Protein AF-A0AAD7HHI3-F1 (afdb_monomer_lite)

Foldseek 3Di:
DVVVQQVLCVQLVHDSPDPDGCPDQLVSQQSNPEEEDEDEPPDDPVVLVVSVVVCVVRNHHYHYHYCHVVLVVVQVVCCVVPVDRQDAVVVVGDPVSNVVSVVSSD

InterPro domains:
  IPR003694 NAD(+) synthetase [PTHR23090] (1-105)
  IPR014729 Rossmann-like alpha/beta/alpha sandwich fold [G3DSA:3.40.50.620] (1-106)

Secondary structure (DSSP, 8-state):
-HHHHHHHHHHTT--TT-------HHHHHHHH-EEEEEE-TTS-HHHHHHHHHHHHHHT-EEEEEE-HHHHHHHHHHHHHHHS-----GGGT--HHHHHHHHHTT-

Organism: NCBI:txid230809

Structure (mmCIF, N/CA/C/O backbone):
data_AF-A0AAD7HHI3-F1
#
_entry.id   AF-A0AAD7HHI3-F1
#
loop_
_atom_site.group_PDB
_atom_site.id
_atom_site.type_symbol
_atom_site.label_atom_id
_atom_site.label_alt_id
_atom_site.label_comp_id
_atom_site.label_asym_id
_atom_site.label_entity_id
_atom_site.label_seq_id
_atom_site.pdbx_PDB_ins_code
_atom_site.Cartn_x
_atom_site.Cartn_y
_atom_site.Cartn_z
_atom_site.occupancy
_atom_site.B_iso_or_equiv
_atom_site.auth_seq_id
_atom_site.auth_comp_id
_atom_site.auth_asym_id
_atom_site.auth_atom_id
_atom_site.pdbx_PDB_model_num
ATOM 1 N N . ASP A 1 1 ? 27.176 -3.202 -17.932 1.00 80.56 1 ASP A N 1
ATOM 2 C CA . ASP A 1 1 ? 27.347 -4.664 -17.857 1.00 80.56 1 ASP A CA 1
ATOM 3 C C . ASP A 1 1 ? 26.196 -5.304 -18.628 1.00 80.56 1 ASP A C 1
ATOM 5 O O . ASP A 1 1 ? 25.065 -4.873 -18.432 1.00 80.56 1 ASP A O 1
ATOM 9 N N . LYS A 1 2 ? 26.471 -6.234 -19.552 1.00 87.44 2 LYS A N 1
ATOM 10 C CA . LYS A 1 2 ? 25.436 -6.843 -20.411 1.00 87.44 2 LYS A CA 1
ATOM 11 C C . LYS A 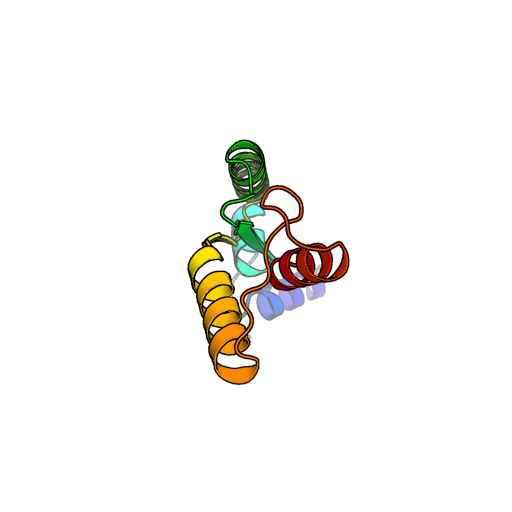1 2 ? 24.451 -7.691 -19.606 1.00 87.44 2 LYS A C 1
ATOM 13 O O . LYS A 1 2 ? 23.270 -7.707 -19.932 1.00 87.44 2 LYS A O 1
ATOM 18 N N . GLN A 1 3 ? 24.928 -8.349 -18.549 1.00 91.19 3 GLN A N 1
ATOM 19 C CA . GLN A 1 3 ? 24.082 -9.183 -17.701 1.00 91.19 3 GLN A CA 1
ATOM 20 C C . GLN A 1 3 ? 23.066 -8.333 -16.926 1.00 91.19 3 GLN A C 1
ATOM 22 O O . GLN A 1 3 ? 21.883 -8.649 -16.911 1.00 91.19 3 GLN A O 1
ATOM 27 N N . VAL A 1 4 ? 23.512 -7.204 -16.366 1.00 91.25 4 VAL A N 1
ATOM 28 C CA . VAL A 1 4 ? 22.653 -6.284 -15.599 1.00 91.25 4 VAL A CA 1
ATOM 29 C C . VAL A 1 4 ? 21.504 -5.727 -16.446 1.00 91.25 4 VAL A C 1
ATOM 31 O O . VAL A 1 4 ? 20.389 -5.607 -15.952 1.00 91.25 4 VAL A O 1
ATOM 34 N N . ILE A 1 5 ? 21.757 -5.405 -17.719 1.00 89.81 5 ILE A N 1
ATOM 35 C CA . ILE A 1 5 ? 20.719 -4.895 -18.630 1.00 89.81 5 ILE A CA 1
ATOM 36 C C . ILE A 1 5 ? 19.697 -5.993 -18.942 1.00 89.81 5 ILE A C 1
ATOM 38 O O . ILE A 1 5 ? 18.501 -5.748 -18.828 1.00 89.81 5 ILE A O 1
ATOM 42 N N . ALA A 1 6 ? 20.157 -7.207 -19.257 1.00 89.88 6 ALA A N 1
ATOM 43 C CA . ALA A 1 6 ? 19.267 -8.335 -19.526 1.00 89.88 6 ALA A CA 1
ATOM 44 C C . ALA A 1 6 ? 18.359 -8.658 -18.324 1.00 89.88 6 ALA A C 1
ATOM 46 O O . ALA A 1 6 ? 17.158 -8.871 -18.490 1.00 89.88 6 ALA A O 1
ATOM 47 N N . ASP A 1 7 ? 18.907 -8.635 -17.105 1.00 91.75 7 ASP A N 1
ATOM 48 C CA . ASP A 1 7 ? 18.123 -8.846 -15.886 1.00 91.75 7 ASP A CA 1
ATOM 49 C C . ASP A 1 7 ? 17.116 -7.718 -15.628 1.00 91.75 7 ASP A C 1
ATOM 51 O O . ASP A 1 7 ? 15.986 -7.995 -15.221 1.00 91.75 7 ASP A O 1
ATOM 55 N N . ALA A 1 8 ? 17.490 -6.463 -15.890 1.00 91.00 8 ALA A N 1
ATOM 56 C CA . ALA A 1 8 ? 16.589 -5.325 -15.741 1.00 91.00 8 ALA A CA 1
ATOM 57 C C . ALA A 1 8 ? 15.384 -5.426 -16.690 1.00 91.00 8 ALA A C 1
ATOM 59 O O . ALA A 1 8 ? 14.250 -5.303 -16.230 1.00 91.00 8 ALA A O 1
ATOM 60 N N . CYS A 1 9 ? 15.607 -5.734 -17.972 1.00 90.81 9 CYS A N 1
ATOM 61 C CA . CYS A 1 9 ? 14.526 -5.930 -18.945 1.00 90.81 9 CYS A CA 1
ATOM 62 C C . CYS A 1 9 ? 13.598 -7.077 -18.526 1.00 90.81 9 CYS A C 1
ATOM 64 O O . CYS A 1 9 ? 12.379 -6.916 -18.481 1.00 90.81 9 CYS A O 1
ATOM 66 N N . ARG A 1 10 ? 14.178 -8.212 -18.115 1.00 91.31 10 ARG A N 1
ATOM 67 C CA . ARG A 1 10 ? 13.415 -9.380 -17.660 1.00 91.31 10 ARG A CA 1
ATOM 68 C C . ARG A 1 10 ? 12.525 -9.070 -16.452 1.00 91.31 10 ARG A C 1
ATOM 70 O O . ARG A 1 10 ? 11.383 -9.517 -16.414 1.00 91.31 10 ARG A O 1
ATOM 77 N N . ILE A 1 11 ? 13.030 -8.338 -15.455 1.00 92.44 11 ILE A N 1
ATOM 78 C CA . ILE A 1 11 ? 12.264 -7.996 -14.240 1.00 92.44 11 ILE A CA 1
ATOM 79 C C . ILE A 1 11 ? 11.177 -6.954 -14.538 1.00 92.44 11 ILE A C 1
ATOM 81 O O . ILE A 1 11 ? 10.100 -7.028 -13.950 1.00 92.44 11 ILE A O 1
ATOM 85 N N . SER A 1 12 ? 11.426 -6.040 -15.475 1.00 90.88 12 SER A N 1
ATOM 86 C CA . SER A 1 12 ? 10.429 -5.090 -15.984 1.00 90.88 12 SER A CA 1
ATOM 87 C C . SER A 1 12 ? 9.312 -5.734 -16.816 1.00 90.88 12 SER A C 1
ATOM 89 O O . SER A 1 12 ? 8.343 -5.056 -17.149 1.00 90.88 12 SER A O 1
ATOM 91 N N . GLY A 1 13 ? 9.417 -7.026 -17.146 1.00 90.06 13 GLY A N 1
ATOM 92 C CA . GLY A 1 13 ? 8.443 -7.728 -17.985 1.00 90.06 13 GLY A CA 1
ATOM 93 C C . GLY A 1 13 ? 8.585 -7.429 -19.479 1.00 90.06 13 GLY A C 1
ATOM 94 O O . GLY A 1 13 ? 7.645 -7.667 -20.237 1.00 90.06 13 GLY A O 1
ATOM 95 N N . GLU A 1 14 ? 9.740 -6.915 -19.903 1.00 91.12 14 GLU A N 1
ATOM 96 C CA . GLU A 1 14 ? 10.042 -6.682 -21.312 1.00 91.12 14 GLU A CA 1
ATOM 97 C C . GLU A 1 14 ? 10.259 -8.011 -22.062 1.00 91.12 14 GLU A C 1
ATOM 99 O O . GLU A 1 14 ? 10.789 -8.967 -21.482 1.00 91.12 14 GLU A O 1
ATOM 104 N N . PRO A 1 15 ? 9.890 -8.088 -23.353 1.00 87.25 15 PRO A N 1
ATOM 105 C CA . PRO A 1 15 ? 10.207 -9.229 -24.213 1.00 87.25 15 PRO A CA 1
ATOM 106 C C . PRO A 1 15 ? 11.713 -9.531 -24.290 1.00 87.25 15 PRO A C 1
ATOM 108 O O . PRO A 1 15 ? 12.541 -8.628 -24.178 1.00 87.25 15 PRO A O 1
ATOM 111 N N . GLU A 1 16 ? 12.084 -10.793 -24.540 1.00 80.12 16 GLU A N 1
ATOM 112 C CA . GLU A 1 16 ? 13.498 -11.206 -24.661 1.00 80.12 16 GLU A CA 1
ATOM 113 C C . GLU A 1 16 ? 14.238 -10.526 -25.826 1.00 80.12 16 GLU A C 1
ATOM 115 O O . GLU A 1 16 ? 15.458 -10.374 -25.775 1.00 80.12 16 GLU A O 1
ATOM 120 N N . ASP A 1 17 ? 13.511 -10.103 -26.861 1.00 84.19 17 ASP A N 1
ATOM 121 C CA . ASP A 1 17 ? 14.010 -9.373 -28.029 1.00 84.19 17 ASP A CA 1
ATOM 122 C C . ASP A 1 17 ? 13.873 -7.844 -27.901 1.00 84.19 17 ASP A C 1
ATOM 124 O O . ASP A 1 17 ? 14.116 -7.117 -28.865 1.00 84.19 17 ASP A O 1
ATOM 128 N N . SER A 1 18 ? 13.508 -7.340 -26.716 1.00 82.94 18 SER A N 1
ATOM 129 C CA . SER A 1 18 ? 13.363 -5.906 -26.464 1.00 82.94 18 SER A CA 1
ATOM 130 C C . SER A 1 18 ? 14.709 -5.177 -26.531 1.00 82.94 18 SER A C 1
ATOM 132 O O . SER A 1 18 ? 15.682 -5.546 -25.872 1.00 82.94 18 SER A O 1
ATOM 134 N N . GLU A 1 19 ? 14.745 -4.070 -27.278 1.00 84.44 19 GLU A N 1
ATOM 135 C CA . GLU A 1 19 ? 15.853 -3.103 -27.265 1.00 84.44 19 GLU A CA 1
ATOM 136 C C . GLU A 1 19 ? 15.749 -2.112 -26.089 1.00 84.44 19 GLU A C 1
ATOM 138 O O . GLU A 1 19 ? 16.486 -1.122 -26.034 1.00 84.44 19 GLU A O 1
ATOM 143 N N . TYR A 1 20 ? 14.828 -2.343 -25.145 1.00 83.19 20 TYR A N 1
ATOM 144 C CA . TYR A 1 20 ? 14.669 -1.508 -23.962 1.00 83.19 20 TYR A CA 1
ATOM 145 C C . TYR A 1 20 ? 15.971 -1.444 -23.162 1.00 83.19 20 TYR A C 1
ATOM 147 O O . TYR A 1 20 ? 16.579 -2.452 -22.807 1.00 83.19 20 TYR A O 1
ATOM 155 N N . ILE A 1 21 ? 16.392 -0.223 -22.848 1.00 88.19 21 ILE A N 1
ATOM 156 C CA . ILE A 1 21 ? 17.488 0.042 -21.926 1.00 88.19 21 ILE A CA 1
ATOM 157 C C . ILE A 1 21 ? 16.942 1.019 -20.886 1.00 88.19 21 ILE A C 1
ATOM 159 O O . ILE A 1 21 ? 16.567 2.134 -21.264 1.00 88.19 21 ILE A O 1
ATOM 163 N N . PRO A 1 22 ? 16.917 0.652 -19.590 1.00 85.62 22 PRO A N 1
ATOM 164 C CA . PRO A 1 22 ? 16.491 1.560 -18.533 1.00 85.62 22 PRO A CA 1
ATOM 165 C C . PRO A 1 22 ? 17.386 2.807 -18.503 1.00 85.62 22 PRO A C 1
ATOM 167 O O . PRO A 1 22 ? 18.516 2.777 -18.017 1.00 85.62 22 PRO A O 1
ATOM 170 N N . SER A 1 23 ? 16.893 3.915 -19.055 1.00 86.94 23 SER A N 1
ATOM 171 C CA . SER A 1 23 ? 17.625 5.185 -19.165 1.00 86.94 23 SER A CA 1
ATOM 172 C C . SER A 1 23 ? 17.184 6.208 -18.114 1.00 86.94 23 SER A C 1
ATOM 174 O O . SER A 1 23 ? 17.957 7.090 -17.732 1.00 86.94 23 SER A O 1
ATOM 176 N N . HIS A 1 24 ? 15.963 6.061 -17.593 1.00 89.31 24 HIS A N 1
ATOM 177 C CA . HIS A 1 24 ? 15.395 6.914 -16.558 1.00 89.31 24 HIS A CA 1
ATOM 178 C C . HIS A 1 24 ? 15.031 6.107 -15.313 1.00 89.31 24 HIS A C 1
ATOM 180 O O . HIS A 1 24 ? 14.169 5.232 -15.330 1.00 89.31 24 HIS A O 1
ATOM 186 N N . LEU A 1 25 ? 15.678 6.454 -14.196 1.00 89.94 25 LEU A N 1
ATOM 187 C CA . LEU A 1 25 ? 15.520 5.767 -12.912 1.00 89.94 25 LEU A CA 1
ATOM 188 C C . LEU A 1 25 ? 14.064 5.727 -12.436 1.00 89.94 25 LEU A C 1
ATOM 190 O O . LEU A 1 25 ? 13.627 4.712 -11.903 1.00 89.94 25 LEU A O 1
ATOM 194 N N . ARG A 1 26 ? 13.312 6.818 -12.626 1.00 92.81 26 ARG A N 1
ATOM 195 C CA . ARG A 1 26 ? 11.915 6.912 -12.177 1.00 92.81 26 ARG A CA 1
ATOM 196 C C . ARG A 1 26 ? 10.989 6.008 -12.990 1.00 92.81 26 ARG A C 1
ATOM 198 O O . ARG A 1 26 ? 10.128 5.377 -12.395 1.00 92.81 26 ARG A O 1
ATOM 205 N N . ASP A 1 27 ? 11.211 5.887 -14.297 1.00 90.69 27 ASP A N 1
ATOM 206 C CA . ASP A 1 27 ? 10.399 5.027 -15.168 1.00 90.69 27 ASP A CA 1
ATOM 207 C C . ASP A 1 27 ? 10.655 3.553 -14.861 1.00 90.69 27 ASP A C 1
ATOM 209 O O . ASP A 1 27 ? 9.717 2.779 -14.692 1.00 90.69 27 ASP A O 1
ATOM 213 N N . PHE A 1 28 ? 11.926 3.184 -14.681 1.00 93.75 28 PHE A N 1
ATOM 214 C CA . PHE A 1 28 ? 12.288 1.837 -14.248 1.00 93.75 28 PHE A CA 1
ATOM 215 C C . PHE A 1 28 ? 11.705 1.520 -12.863 1.00 93.75 28 PHE A C 1
ATOM 217 O O . PHE A 1 28 ? 11.089 0.477 -12.672 1.00 93.75 28 PHE A O 1
ATOM 224 N N . THR A 1 29 ? 11.808 2.456 -11.910 1.00 95.62 29 THR A N 1
ATOM 225 C CA . THR A 1 29 ? 11.229 2.298 -10.562 1.00 95.62 29 THR A CA 1
ATOM 226 C C . THR A 1 29 ? 9.713 2.121 -10.614 1.00 95.62 29 THR A C 1
ATOM 228 O O . THR A 1 29 ? 9.174 1.329 -9.845 1.00 95.62 29 THR A O 1
ATOM 231 N N . ASN A 1 30 ? 9.019 2.803 -11.527 1.00 95.38 30 ASN A N 1
ATOM 232 C CA . ASN A 1 30 ? 7.577 2.653 -11.696 1.00 95.38 30 ASN A CA 1
ATOM 233 C C . ASN A 1 30 ? 7.175 1.229 -12.104 1.00 95.38 30 ASN A C 1
ATOM 235 O O . ASN A 1 30 ? 6.154 0.735 -11.638 1.00 95.38 30 ASN A O 1
ATOM 239 N N . GLN A 1 31 ? 7.989 0.576 -12.934 1.00 93.88 31 GLN A N 1
ATOM 240 C CA . GLN A 1 31 ? 7.730 -0.775 -13.436 1.00 93.88 31 GLN A CA 1
ATOM 241 C C . GLN A 1 31 ? 8.005 -1.860 -12.391 1.00 93.88 31 GLN A C 1
ATOM 243 O O . GLN A 1 31 ? 7.317 -2.876 -12.371 1.00 93.88 31 GLN A O 1
ATOM 248 N N . ILE A 1 32 ? 9.014 -1.664 -11.534 1.00 94.25 32 ILE A N 1
ATOM 249 C CA . ILE A 1 32 ? 9.494 -2.726 -10.633 1.00 94.25 32 ILE A CA 1
ATOM 250 C C . ILE A 1 32 ? 9.144 -2.506 -9.161 1.00 94.25 32 ILE A C 1
ATOM 252 O O . ILE A 1 32 ? 9.289 -3.423 -8.351 1.00 94.25 32 ILE A O 1
ATOM 256 N N . PHE A 1 33 ? 8.728 -1.297 -8.777 1.00 96.38 33 PHE A N 1
ATOM 257 C CA . PHE A 1 33 ? 8.484 -0.951 -7.383 1.00 96.38 33 PHE A CA 1
ATOM 258 C C . PHE A 1 33 ? 7.084 -0.378 -7.190 1.00 96.38 33 PHE A C 1
ATOM 260 O O . PHE A 1 33 ? 6.768 0.738 -7.605 1.00 96.38 33 PHE A O 1
ATOM 267 N N . HIS A 1 34 ? 6.252 -1.159 -6.503 1.00 96.62 34 HIS A N 1
ATOM 268 C CA . HIS A 1 34 ? 4.882 -0.808 -6.166 1.00 96.62 34 HIS A CA 1
ATOM 269 C C . HIS A 1 34 ? 4.802 -0.429 -4.691 1.00 96.62 34 HIS A C 1
ATOM 271 O O . HIS A 1 34 ? 5.194 -1.200 -3.814 1.00 96.62 34 HIS A O 1
ATOM 277 N N . THR A 1 35 ? 4.264 0.751 -4.409 1.00 97.25 35 THR A N 1
ATOM 278 C CA . THR A 1 35 ? 3.974 1.194 -3.046 1.00 97.25 35 THR A CA 1
ATOM 279 C C . THR A 1 35 ? 2.467 1.281 -2.855 1.00 97.25 35 THR A C 1
ATOM 281 O O . THR A 1 35 ? 1.731 1.645 -3.767 1.00 97.25 35 THR A O 1
ATOM 284 N N . CYS A 1 36 ? 1.987 0.934 -1.664 1.00 95.25 36 CYS A N 1
ATOM 285 C CA . CYS A 1 36 ? 0.568 0.996 -1.339 1.00 95.25 36 CYS A CA 1
ATOM 286 C C . CYS A 1 36 ? 0.381 1.656 0.023 1.00 95.25 36 CYS A C 1
ATOM 288 O O . CYS A 1 36 ? 1.001 1.241 1.004 1.00 95.25 36 CYS A O 1
ATOM 290 N N . TYR A 1 37 ? -0.466 2.678 0.083 1.00 94.56 37 TYR A N 1
ATOM 291 C CA . TYR A 1 37 ? -0.967 3.224 1.335 1.00 94.56 37 TYR A CA 1
ATOM 292 C C . TYR A 1 37 ? -2.389 2.711 1.563 1.00 94.56 37 TYR A C 1
ATOM 294 O O . TYR A 1 37 ? -3.286 2.984 0.770 1.00 94.56 37 TYR A O 1
ATOM 302 N N . MET A 1 38 ? -2.588 1.967 2.649 1.00 92.25 38 MET A N 1
ATOM 303 C CA . MET A 1 38 ? -3.872 1.370 3.020 1.00 92.25 38 MET A CA 1
ATOM 304 C C . MET A 1 38 ? -4.430 2.100 4.241 1.00 92.25 38 MET A C 1
ATOM 306 O O . MET A 1 38 ? -4.229 1.687 5.380 1.00 92.25 38 MET A O 1
ATOM 310 N N . GLY A 1 39 ? -5.068 3.245 4.001 1.00 88.38 39 GLY A N 1
ATOM 311 C CA . GLY A 1 39 ? -5.617 4.082 5.065 1.00 88.38 39 GLY A CA 1
ATOM 312 C C . GLY A 1 39 ? -6.960 3.571 5.582 1.00 88.38 39 GLY A C 1
ATOM 313 O O . GLY A 1 39 ? -7.763 3.040 4.819 1.00 88.38 39 GLY A O 1
ATOM 314 N N . THR A 1 40 ? -7.222 3.803 6.863 1.00 83.75 40 THR A N 1
ATOM 315 C CA . THR A 1 40 ? -8.531 3.616 7.517 1.00 83.75 40 THR A CA 1
ATOM 316 C C . THR A 1 40 ? -9.061 4.947 8.061 1.00 83.75 40 THR A C 1
ATOM 318 O O . THR A 1 40 ? -8.342 5.949 8.065 1.00 83.75 40 THR A O 1
ATOM 321 N N . GLU A 1 41 ? -10.274 4.955 8.610 1.00 78.56 41 GLU A N 1
ATOM 322 C CA . GLU A 1 41 ? -10.907 6.074 9.323 1.00 78.56 41 GLU A CA 1
ATOM 323 C C . GLU A 1 41 ? -10.033 6.631 10.460 1.00 78.56 41 GLU A C 1
ATOM 325 O O . GLU A 1 41 ? -10.132 7.802 10.822 1.00 78.56 41 GLU A O 1
ATOM 330 N N . ASN A 1 42 ? -9.132 5.800 10.993 1.00 78.81 42 ASN A N 1
ATOM 331 C CA . ASN A 1 42 ? -8.202 6.153 12.063 1.00 78.81 42 ASN A CA 1
ATOM 332 C C . ASN A 1 42 ? -6.858 6.693 11.540 1.00 78.81 42 ASN A C 1
ATOM 334 O O . ASN A 1 42 ? -5.998 7.101 12.324 1.00 78.81 42 ASN A O 1
ATOM 338 N N . SER A 1 43 ? -6.644 6.682 10.224 1.00 82.69 43 SER A N 1
ATOM 339 C CA . SER A 1 43 ? -5.407 7.132 9.592 1.00 82.69 43 SER A CA 1
ATOM 340 C C . SER A 1 43 ? -5.431 8.636 9.309 1.00 82.69 43 SER A C 1
ATOM 342 O O . SER A 1 43 ? -6.424 9.192 8.847 1.00 82.69 43 SER A O 1
ATOM 344 N N . SER A 1 44 ? -4.313 9.325 9.556 1.00 82.50 44 SER A N 1
ATOM 345 C CA . SER A 1 44 ? -4.240 10.778 9.348 1.00 82.50 44 SER A CA 1
ATOM 346 C C . SER A 1 44 ? -3.919 11.149 7.898 1.00 82.50 44 SER A C 1
ATOM 348 O O . SER A 1 44 ? -3.050 10.542 7.260 1.00 82.50 44 SER A O 1
ATOM 350 N N . GLY A 1 45 ? -4.517 12.243 7.411 1.00 88.75 45 GLY A N 1
ATOM 351 C CA . GLY A 1 45 ? -4.193 12.810 6.095 1.00 88.75 45 GLY A CA 1
ATOM 352 C C . GLY A 1 45 ? -2.708 13.167 5.934 1.00 88.75 45 GLY A C 1
ATOM 353 O O . GLY A 1 45 ? -2.159 13.053 4.843 1.00 88.75 45 GLY A O 1
ATOM 354 N N . VAL A 1 46 ? -2.019 13.501 7.033 1.00 92.44 46 VAL A N 1
ATOM 355 C CA . VAL A 1 46 ? -0.571 13.770 7.035 1.00 92.44 46 VAL A CA 1
ATOM 356 C C . VAL A 1 46 ? 0.230 12.524 6.651 1.00 92.44 46 VAL A C 1
ATOM 358 O O . VAL A 1 46 ? 1.146 12.614 5.837 1.00 92.44 46 VAL A O 1
ATOM 361 N N . THR A 1 47 ? -0.103 11.356 7.209 1.00 91.62 47 THR A N 1
ATOM 362 C CA . THR A 1 47 ? 0.605 10.104 6.881 1.00 91.62 47 THR A CA 1
ATOM 363 C C . THR A 1 47 ? 0.374 9.671 5.436 1.00 91.62 47 THR A C 1
ATOM 365 O O . THR A 1 47 ? 1.332 9.310 4.755 1.00 91.62 47 THR A O 1
ATOM 368 N N . ARG A 1 48 ? -0.860 9.818 4.940 1.00 92.94 48 ARG A N 1
ATOM 369 C CA . ARG A 1 48 ? -1.226 9.573 3.539 1.00 92.94 48 ARG A CA 1
ATOM 370 C C . ARG A 1 48 ? -0.441 10.471 2.584 1.00 92.94 48 ARG A C 1
ATOM 372 O O . ARG A 1 48 ? 0.175 9.994 1.636 1.00 92.94 48 ARG A O 1
ATOM 379 N N . GLN A 1 49 ? -0.386 11.769 2.885 1.00 95.25 49 GLN A N 1
ATOM 380 C CA . GLN A 1 49 ? 0.340 12.736 2.065 1.00 95.25 49 GLN A CA 1
ATOM 381 C C . GLN A 1 49 ? 1.846 12.449 2.025 1.00 95.25 49 GLN A C 1
ATOM 383 O O . GLN A 1 49 ? 2.457 12.547 0.963 1.00 95.25 49 GLN A O 1
ATOM 388 N N . ARG A 1 50 ? 2.448 12.061 3.156 1.00 96.31 50 ARG A N 1
ATOM 389 C CA . ARG A 1 50 ? 3.870 11.685 3.210 1.00 96.31 50 ARG A CA 1
ATOM 390 C C . ARG A 1 50 ? 4.168 10.443 2.369 1.00 96.31 50 ARG A C 1
ATOM 392 O O . ARG A 1 50 ? 5.170 10.437 1.662 1.00 96.31 50 ARG A O 1
ATOM 399 N N . ALA A 1 51 ? 3.305 9.424 2.418 1.00 95.94 51 ALA A N 1
ATOM 400 C CA . ALA A 1 51 ? 3.456 8.218 1.602 1.00 95.94 51 ALA A CA 1
ATOM 401 C C . ALA A 1 51 ? 3.423 8.548 0.102 1.00 95.94 51 ALA A C 1
ATOM 403 O O . ALA A 1 51 ? 4.309 8.128 -0.644 1.00 95.94 51 ALA A O 1
ATOM 404 N N . LYS A 1 52 ? 2.470 9.392 -0.313 1.00 96.25 52 LYS A N 1
ATOM 405 C CA . LYS A 1 52 ? 2.374 9.883 -1.690 1.00 96.25 52 LYS A CA 1
ATOM 406 C C . LYS A 1 52 ? 3.621 10.663 -2.119 1.00 96.25 52 LYS A C 1
ATOM 408 O O . LYS A 1 52 ? 4.201 10.353 -3.154 1.00 96.25 52 LYS A O 1
ATOM 413 N N . GLN A 1 53 ? 4.067 11.627 -1.311 1.00 97.75 53 GLN A N 1
ATOM 414 C CA . GLN A 1 53 ? 5.262 12.430 -1.607 1.00 97.75 53 GLN A CA 1
ATOM 415 C C . GLN A 1 53 ? 6.521 11.570 -1.744 1.00 97.75 53 GLN A C 1
ATOM 417 O O . GLN A 1 53 ? 7.331 11.801 -2.640 1.00 97.75 53 GLN A O 1
ATOM 422 N N . LEU A 1 54 ? 6.682 10.566 -0.879 1.00 96.88 54 LEU A N 1
ATOM 423 C CA . LEU A 1 54 ? 7.803 9.635 -0.964 1.00 96.88 54 LEU A CA 1
ATOM 424 C C . LEU A 1 54 ? 7.745 8.817 -2.257 1.00 96.88 54 LEU A C 1
ATOM 426 O O . LEU A 1 54 ? 8.756 8.714 -2.949 1.00 96.88 54 LEU A O 1
ATOM 430 N N . SER A 1 55 ? 6.569 8.290 -2.609 1.00 97.12 55 SER A N 1
ATOM 431 C CA . SER A 1 55 ? 6.381 7.569 -3.869 1.00 97.12 55 SER A CA 1
ATOM 432 C C . SER A 1 55 ? 6.698 8.438 -5.087 1.00 97.12 55 SER A C 1
ATOM 434 O O . SER A 1 55 ? 7.358 7.985 -6.019 1.00 97.12 55 SER A O 1
ATOM 436 N N . GLU A 1 56 ? 6.240 9.690 -5.097 1.00 96.38 56 GLU A N 1
ATOM 437 C CA . GLU A 1 56 ? 6.520 10.634 -6.180 1.00 96.38 56 GLU A CA 1
ATOM 438 C C . GLU A 1 56 ? 8.021 10.911 -6.298 1.00 96.38 56 GLU A C 1
ATOM 440 O O . GLU A 1 56 ? 8.554 10.906 -7.410 1.00 96.38 56 GLU A O 1
ATOM 445 N N . ALA A 1 57 ? 8.716 11.092 -5.171 1.00 96.12 57 ALA A N 1
ATOM 446 C CA . ALA A 1 57 ? 10.154 11.338 -5.151 1.00 96.12 57 ALA A CA 1
ATOM 447 C C . ALA A 1 57 ? 10.957 10.172 -5.753 1.00 96.12 57 ALA A C 1
ATOM 449 O O . ALA A 1 57 ? 11.902 10.413 -6.503 1.00 96.12 57 ALA A O 1
ATOM 450 N N . ILE A 1 58 ? 10.565 8.925 -5.472 1.00 95.19 58 ILE A N 1
ATOM 451 C CA . ILE A 1 58 ? 11.262 7.731 -5.983 1.00 95.19 58 ILE A CA 1
ATOM 452 C C . ILE A 1 58 ? 10.764 7.277 -7.365 1.00 95.19 58 ILE A C 1
ATOM 454 O O . ILE A 1 58 ? 11.503 6.624 -8.091 1.00 95.19 58 ILE A O 1
ATOM 458 N N . GLY A 1 59 ? 9.546 7.654 -7.765 1.00 96.56 59 GLY A N 1
ATOM 459 C CA . GLY A 1 59 ? 8.931 7.243 -9.033 1.00 96.56 59 GLY A CA 1
ATOM 460 C C . GLY A 1 59 ? 8.173 5.912 -8.980 1.00 96.56 59 GLY A C 1
ATOM 461 O O . GLY A 1 59 ? 7.843 5.373 -10.030 1.00 96.56 59 GLY A O 1
ATOM 462 N N . SER A 1 60 ? 7.874 5.374 -7.794 1.00 97.38 60 SER A N 1
ATOM 463 C CA . SER A 1 60 ? 7.152 4.100 -7.679 1.00 97.38 60 SER A CA 1
ATOM 464 C C . SER A 1 60 ? 5.715 4.194 -8.179 1.00 97.38 60 SER A C 1
ATOM 466 O O . SER A 1 60 ? 5.089 5.257 -8.115 1.00 97.38 60 SER A O 1
ATOM 468 N N . TYR A 1 61 ? 5.161 3.063 -8.609 1.00 96.88 61 TYR A N 1
ATOM 469 C CA . TYR A 1 61 ? 3.727 2.946 -8.842 1.00 96.88 61 TYR A CA 1
ATOM 470 C C . TYR A 1 61 ? 2.996 2.959 -7.492 1.00 96.88 61 TYR A C 1
ATOM 472 O O . TYR A 1 61 ? 3.135 2.026 -6.701 1.00 96.88 61 TYR A O 1
ATOM 480 N N . HIS A 1 62 ? 2.248 4.029 -7.203 1.00 97.31 62 HIS A N 1
ATOM 481 C CA . HIS A 1 62 ? 1.556 4.203 -5.922 1.00 97.31 62 HIS A CA 1
ATOM 482 C C . HIS A 1 62 ? 0.082 3.844 -6.012 1.00 97.31 62 HIS A C 1
ATOM 484 O O . HIS A 1 62 ? -0.651 4.418 -6.820 1.00 97.31 62 HIS A O 1
ATOM 490 N N . VAL A 1 63 ? -0.377 2.995 -5.102 1.00 96.19 63 VAL A N 1
ATOM 491 C CA . VAL A 1 63 ? -1.799 2.772 -4.854 1.00 96.19 63 VAL A CA 1
ATOM 492 C C . VAL A 1 63 ? -2.180 3.430 -3.539 1.00 96.19 63 VAL A C 1
ATOM 494 O O . VAL A 1 63 ? -1.548 3.213 -2.510 1.00 96.19 63 VAL A O 1
ATOM 497 N N . ASP A 1 64 ? -3.243 4.221 -3.575 1.00 92.00 64 ASP A N 1
ATOM 498 C CA . ASP A 1 64 ? -3.798 4.868 -2.398 1.00 92.00 64 ASP A CA 1
ATOM 499 C C . ASP A 1 64 ? -5.209 4.325 -2.140 1.00 92.00 64 ASP A C 1
ATOM 501 O O . ASP A 1 64 ? -6.175 4.690 -2.815 1.00 92.00 64 ASP A O 1
ATOM 505 N N . LEU A 1 65 ? -5.310 3.397 -1.190 1.00 89.12 65 LEU A N 1
ATOM 506 C CA . LEU A 1 65 ? -6.500 2.602 -0.912 1.00 89.12 65 LEU A CA 1
ATOM 507 C C . LEU A 1 65 ? -7.133 3.024 0.419 1.00 89.12 65 LEU A C 1
ATOM 509 O O . LEU A 1 65 ? -6.450 3.174 1.431 1.00 89.12 65 LEU A O 1
ATOM 513 N N . ASN A 1 66 ? -8.459 3.177 0.430 1.00 87.56 66 ASN A N 1
ATOM 514 C CA . ASN A 1 66 ? -9.230 3.271 1.668 1.00 87.56 66 ASN A CA 1
ATOM 515 C C . ASN A 1 66 ? -9.782 1.877 2.042 1.00 87.56 66 ASN A C 1
ATOM 517 O O . ASN A 1 66 ? -10.538 1.283 1.272 1.00 87.56 66 ASN A O 1
ATOM 521 N N . MET A 1 67 ? -9.408 1.384 3.225 1.00 89.81 67 MET A N 1
ATOM 522 C CA . MET A 1 67 ? -9.765 0.069 3.770 1.00 89.81 67 MET A CA 1
ATOM 523 C C . MET A 1 67 ? -11.081 0.043 4.564 1.00 89.81 67 MET A C 1
ATOM 525 O O . MET A 1 67 ? -11.524 -1.033 4.967 1.00 89.81 67 MET A O 1
ATOM 529 N N . ASP A 1 68 ? -11.743 1.181 4.774 1.00 87.75 68 ASP A N 1
ATOM 530 C CA . ASP A 1 68 ? -12.938 1.297 5.624 1.00 87.75 68 ASP A CA 1
ATOM 531 C C . ASP A 1 68 ? -14.077 0.378 5.180 1.00 87.75 68 ASP A C 1
ATOM 533 O O . ASP A 1 68 ? -14.768 -0.216 6.013 1.00 87.75 68 ASP A O 1
ATOM 537 N N . SER A 1 69 ? -14.261 0.214 3.868 1.00 89.38 69 SER A N 1
ATOM 538 C CA . SER A 1 69 ? -15.282 -0.674 3.307 1.00 89.38 69 SER A CA 1
ATOM 539 C C . SER A 1 69 ? -15.002 -2.141 3.646 1.00 89.38 69 SER A C 1
ATOM 541 O O . SER A 1 69 ? -15.908 -2.858 4.076 1.00 89.38 69 SER A O 1
ATOM 543 N N . VAL A 1 70 ? -13.743 -2.570 3.531 1.00 90.19 70 VAL A N 1
ATOM 544 C CA . VAL A 1 70 ? -13.287 -3.932 3.845 1.00 90.19 70 VAL A CA 1
ATOM 545 C C . VAL A 1 70 ? -13.394 -4.194 5.345 1.00 90.19 70 VAL A C 1
ATOM 547 O O . VAL A 1 70 ? -13.990 -5.190 5.760 1.00 90.19 70 VAL A O 1
ATOM 550 N N . VAL A 1 71 ? -12.908 -3.264 6.170 1.00 87.94 71 VAL A N 1
ATOM 551 C CA . VAL A 1 71 ? -12.999 -3.344 7.635 1.00 87.94 71 VAL A CA 1
ATOM 552 C C . VAL A 1 71 ? -14.463 -3.417 8.075 1.00 87.94 71 VAL A C 1
ATOM 554 O O . VAL A 1 71 ? -14.824 -4.247 8.913 1.00 87.94 71 VAL A O 1
ATOM 557 N N . THR A 1 72 ? -15.340 -2.607 7.480 1.00 89.50 72 THR A N 1
ATOM 558 C CA . THR A 1 72 ? -16.781 -2.633 7.773 1.00 89.50 72 THR A CA 1
ATOM 559 C C . THR A 1 72 ? -17.414 -3.967 7.387 1.00 89.50 72 THR A C 1
ATOM 561 O O . THR A 1 72 ? -18.185 -4.521 8.175 1.00 89.50 72 THR A O 1
ATOM 564 N N . ALA A 1 73 ? -17.065 -4.522 6.224 1.00 91.81 73 ALA A N 1
ATOM 565 C CA . ALA A 1 73 ? -17.556 -5.827 5.786 1.00 91.81 73 ALA A CA 1
ATOM 566 C C . ALA A 1 73 ? -17.141 -6.951 6.752 1.00 91.81 73 ALA A C 1
ATOM 568 O O . ALA A 1 73 ? -17.987 -7.750 7.162 1.00 91.81 73 ALA A O 1
ATOM 569 N N . ILE A 1 74 ? -15.880 -6.964 7.196 1.00 90.38 74 ILE A N 1
ATOM 570 C CA . ILE A 1 74 ? -15.381 -7.936 8.183 1.00 90.38 74 ILE A CA 1
ATOM 571 C C . ILE A 1 74 ? -16.130 -7.787 9.514 1.00 90.38 74 ILE A C 1
ATOM 573 O O . ILE A 1 74 ? -16.567 -8.781 10.099 1.00 90.38 74 ILE A O 1
ATOM 577 N N . ARG A 1 75 ? -16.360 -6.552 9.979 1.00 88.56 75 ARG A N 1
ATOM 578 C CA . ARG A 1 75 ? -17.137 -6.291 11.204 1.00 88.56 75 ARG A CA 1
ATOM 579 C C . ARG A 1 75 ? -18.589 -6.759 11.081 1.00 88.56 75 ARG A C 1
ATOM 581 O O . ARG A 1 75 ? -19.144 -7.272 12.054 1.00 88.56 75 ARG A O 1
ATOM 588 N N . HIS A 1 76 ? -19.214 -6.592 9.916 1.00 91.62 76 HIS A N 1
ATOM 589 C CA . HIS A 1 76 ? -20.566 -7.091 9.661 1.00 91.62 76 HIS A CA 1
ATOM 590 C C . HIS A 1 76 ? -20.623 -8.617 9.674 1.00 91.62 76 HIS A C 1
ATOM 592 O O . HIS A 1 76 ? -21.506 -9.171 10.328 1.00 91.62 76 HIS A O 1
ATOM 598 N N . LEU A 1 77 ? -19.665 -9.289 9.031 1.00 90.88 77 LEU A N 1
ATOM 599 C CA . LEU A 1 77 ? -19.563 -10.747 9.061 1.00 90.88 77 LEU A CA 1
ATOM 600 C C . LEU A 1 77 ? -19.369 -11.264 10.493 1.00 90.88 77 LEU A C 1
ATOM 602 O O . LEU A 1 77 ? -20.080 -12.169 10.923 1.00 90.88 77 LEU A O 1
ATOM 606 N N . PHE A 1 78 ? -18.471 -10.645 11.261 1.00 89.88 78 PHE A N 1
ATOM 607 C CA . PHE A 1 78 ? -18.247 -11.010 12.660 1.00 89.88 78 PHE A CA 1
ATOM 608 C C . PHE A 1 78 ? -19.533 -10.896 13.490 1.00 89.88 78 PHE A C 1
ATOM 610 O O . PHE A 1 78 ? -19.872 -11.812 14.241 1.00 89.88 78 PHE A O 1
ATOM 617 N N . LYS A 1 79 ? -20.289 -9.803 13.319 1.00 91.81 79 LYS A N 1
ATOM 618 C CA . LYS A 1 79 ? -21.583 -9.617 13.991 1.00 91.81 79 LYS A CA 1
ATOM 619 C C . LYS A 1 79 ? -22.608 -10.664 13.563 1.00 91.81 79 LYS A C 1
ATOM 621 O O . LYS A 1 79 ? -23.331 -11.168 14.416 1.00 91.81 79 LYS A O 1
ATOM 626 N N . LEU A 1 80 ? -22.679 -10.978 12.271 1.00 94.62 80 LEU A N 1
ATOM 627 C CA . LEU A 1 80 ? -23.606 -11.977 11.741 1.00 94.62 80 LEU A CA 1
ATOM 628 C C . LEU A 1 80 ? -23.365 -13.358 12.368 1.00 94.62 80 LEU A C 1
ATOM 630 O O . LEU A 1 80 ? -24.321 -14.043 12.711 1.00 94.62 80 LEU A O 1
ATOM 634 N N . VAL A 1 81 ? -22.097 -13.740 12.543 1.00 92.94 81 VAL A N 1
ATOM 635 C CA . VAL A 1 81 ? -21.708 -15.060 13.063 1.00 92.94 81 VAL A CA 1
ATOM 636 C C . VAL A 1 81 ? -21.804 -15.138 14.589 1.00 92.94 81 VAL A C 1
ATOM 638 O O . VAL A 1 81 ? -22.230 -16.155 15.126 1.00 92.94 81 VAL A O 1
ATOM 641 N N . THR A 1 82 ? -21.405 -14.082 15.303 1.00 89.75 82 THR A N 1
ATOM 642 C CA . THR A 1 82 ? -21.248 -14.116 16.773 1.00 89.75 82 THR A CA 1
ATOM 643 C C . THR A 1 82 ? -22.379 -13.431 17.541 1.00 89.75 82 THR A C 1
ATOM 645 O O . THR A 1 82 ? -22.415 -13.491 18.769 1.00 89.75 82 THR A O 1
ATOM 648 N N . GLY A 1 83 ? -23.254 -12.691 16.854 1.00 91.69 83 GLY A N 1
ATOM 649 C CA . GLY A 1 83 ? -24.246 -11.801 17.468 1.00 91.69 83 GLY A CA 1
ATOM 650 C C . GLY A 1 83 ? -23.653 -10.554 18.142 1.00 91.69 83 GLY A C 1
ATOM 651 O O . GLY A 1 83 ? -24.401 -9.675 18.568 1.00 91.69 83 GLY A O 1
ATOM 652 N N . THR A 1 84 ? -22.323 -10.433 18.211 1.00 86.81 84 THR A N 1
ATOM 653 C CA . THR A 1 84 ? -21.627 -9.379 18.959 1.00 86.81 84 THR A CA 1
ATOM 654 C C . THR A 1 84 ? -20.983 -8.377 18.009 1.00 86.81 84 THR A C 1
ATOM 656 O O . THR A 1 84 ? -20.437 -8.739 16.969 1.00 86.81 84 THR A O 1
ATOM 659 N N . ARG A 1 85 ? -21.030 -7.087 18.360 1.00 88.31 85 ARG A N 1
ATOM 660 C CA . ARG A 1 85 ? -20.340 -6.024 17.619 1.00 88.31 85 ARG A CA 1
ATOM 661 C C . ARG A 1 85 ? -19.219 -5.449 18.490 1.00 88.31 85 ARG A C 1
ATOM 663 O O . ARG A 1 85 ? -19.526 -4.604 19.329 1.00 88.31 85 ARG A O 1
ATOM 670 N N . PRO A 1 86 ? -17.954 -5.855 18.268 1.00 87.69 86 PRO A N 1
ATOM 671 C CA . PRO A 1 86 ? -16.820 -5.331 19.016 1.00 87.69 86 PRO A CA 1
ATOM 672 C C . PRO A 1 86 ? -16.758 -3.805 18.923 1.00 87.69 86 PRO A C 1
ATOM 674 O O . PRO A 1 86 ? -17.010 -3.223 17.853 1.00 87.69 86 PRO A O 1
ATOM 677 N N . GLN A 1 87 ? -16.402 -3.168 20.037 1.00 88.31 87 GLN A N 1
ATOM 678 C CA . GLN A 1 87 ? -16.231 -1.722 20.139 1.00 88.31 87 GLN A CA 1
ATOM 679 C C . GLN A 1 87 ? -14.800 -1.366 20.541 1.00 88.31 87 GLN A C 1
ATOM 681 O O . GLN A 1 87 ? -14.124 -2.122 21.237 1.00 88.31 87 GLN A O 1
ATOM 686 N N . PHE A 1 88 ? -14.325 -0.200 20.098 1.00 87.06 88 PHE A N 1
ATOM 687 C CA . PHE A 1 88 ? -13.063 0.328 20.605 1.00 87.06 88 PHE A CA 1
ATOM 688 C C . PHE A 1 88 ? -13.204 0.665 22.082 1.00 87.06 88 PHE A C 1
ATOM 690 O O . PHE A 1 88 ? -14.288 1.014 22.558 1.00 87.06 88 PHE A O 1
ATOM 697 N N . ARG A 1 89 ? -12.080 0.658 22.799 1.00 88.62 89 ARG A N 1
ATOM 698 C CA . ARG A 1 89 ? -12.054 1.032 24.217 1.00 88.62 89 ARG A CA 1
ATOM 699 C C . ARG A 1 89 ? -12.576 2.454 24.447 1.00 88.62 89 ARG A C 1
ATOM 701 O O . ARG A 1 89 ? -13.265 2.699 25.430 1.00 88.62 89 ARG A O 1
ATOM 708 N N . ALA A 1 90 ? -12.318 3.362 23.502 1.00 88.12 90 ALA A N 1
ATOM 709 C CA . ALA A 1 90 ? -12.841 4.731 23.508 1.00 88.12 90 ALA A CA 1
ATOM 710 C C . ALA A 1 90 ? -14.380 4.813 23.437 1.00 88.12 90 ALA A C 1
ATOM 712 O O . ALA A 1 90 ? -14.957 5.827 23.815 1.00 88.12 90 ALA A O 1
ATOM 713 N N . HIS A 1 91 ? -15.046 3.748 22.985 1.00 87.81 91 HIS A N 1
ATOM 714 C CA . HIS A 1 91 ? -16.504 3.637 22.904 1.00 87.81 91 HIS A CA 1
ATOM 715 C C . HIS A 1 91 ? -17.083 2.666 23.948 1.00 87.81 91 HIS A C 1
ATOM 717 O O . HIS A 1 91 ? -18.232 2.261 23.840 1.00 87.81 91 HIS A O 1
ATOM 723 N N . GLY A 1 92 ? -16.305 2.297 24.9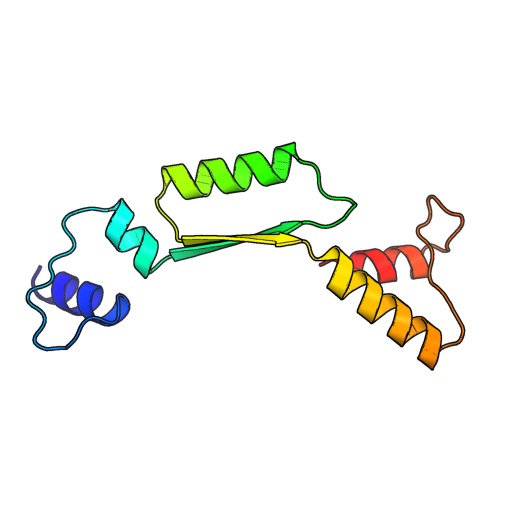73 1.00 89.75 92 GLY A N 1
ATOM 724 C CA . GLY A 1 92 ? -16.756 1.410 26.051 1.00 89.75 92 GLY A CA 1
ATOM 725 C C . GLY A 1 92 ? -16.515 -0.082 25.804 1.00 89.75 92 GLY A C 1
ATOM 726 O O . GLY A 1 92 ? -16.982 -0.901 26.590 1.00 89.75 92 GLY A O 1
ATOM 727 N N . GLY A 1 93 ? -15.776 -0.444 24.751 1.00 90.75 93 GLY A N 1
ATOM 728 C CA . GLY A 1 93 ? -15.364 -1.825 24.509 1.00 90.75 93 GLY A CA 1
ATOM 729 C C . GLY A 1 93 ? -14.316 -2.335 25.502 1.00 90.75 93 GLY A C 1
ATOM 730 O O . GLY A 1 93 ? -13.536 -1.577 26.090 1.00 90.75 93 GLY A O 1
ATOM 731 N N . THR A 1 94 ? -14.273 -3.651 25.666 1.00 93.19 94 THR A N 1
ATOM 732 C CA . THR A 1 94 ? -13.274 -4.353 26.476 1.00 93.19 94 THR A CA 1
ATOM 733 C C . THR A 1 94 ? -11.880 -4.289 25.841 1.00 93.19 94 THR A C 1
ATOM 735 O O . THR A 1 94 ? -11.709 -3.979 24.659 1.00 93.19 94 THR A O 1
ATOM 738 N N . ALA A 1 95 ? -10.844 -4.627 26.616 1.00 91.69 95 ALA A N 1
ATOM 739 C CA . ALA A 1 95 ? -9.483 -4.729 26.087 1.00 91.69 95 ALA A CA 1
ATOM 740 C C . ALA A 1 95 ? -9.381 -5.747 24.935 1.00 91.69 95 ALA A C 1
ATOM 742 O O . ALA A 1 95 ? -8.683 -5.489 23.956 1.00 91.69 95 ALA A O 1
ATOM 743 N N . ALA A 1 96 ? -10.114 -6.863 25.030 1.00 90.38 96 ALA A N 1
ATOM 744 C CA . ALA A 1 96 ? -10.157 -7.888 23.993 1.00 90.38 96 ALA A CA 1
ATOM 745 C C . ALA A 1 96 ? -10.786 -7.356 22.695 1.00 90.38 96 ALA A C 1
ATOM 747 O O . ALA A 1 96 ? -10.175 -7.468 21.638 1.00 90.38 96 ALA A O 1
ATOM 748 N N . GLU A 1 97 ? -11.948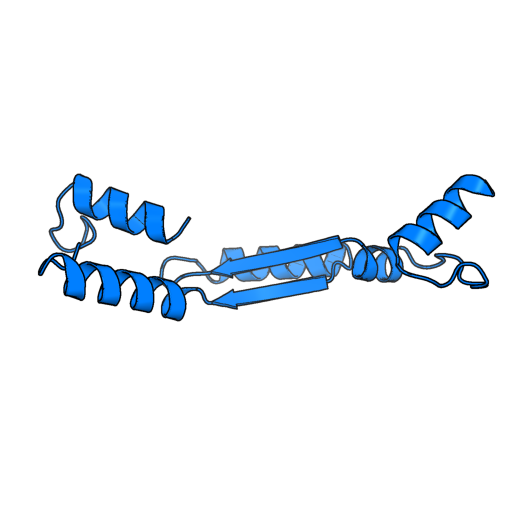 -6.699 22.774 1.00 89.12 97 GLU A N 1
ATOM 749 C CA . GLU A 1 97 ? -12.624 -6.124 21.599 1.00 89.12 97 GLU A CA 1
ATOM 750 C C . GLU A 1 97 ? -11.776 -5.057 20.905 1.00 89.12 97 GLU A C 1
ATOM 752 O O . GLU A 1 97 ? -11.699 -5.015 19.676 1.00 89.12 97 GLU A O 1
ATOM 757 N N . ASN A 1 98 ? -11.097 -4.222 21.690 1.00 87.88 98 ASN A N 1
ATOM 758 C CA . ASN A 1 98 ? -10.213 -3.201 21.156 1.00 87.88 98 ASN A CA 1
ATOM 759 C C . ASN A 1 98 ? -9.026 -3.813 20.394 1.00 87.88 98 ASN A C 1
ATOM 761 O O . ASN A 1 98 ? -8.708 -3.349 19.302 1.00 87.88 98 ASN A O 1
ATOM 765 N N . LEU A 1 99 ? -8.395 -4.860 20.941 1.00 86.75 99 LEU A N 1
ATOM 766 C CA . LEU A 1 99 ? -7.323 -5.587 20.253 1.00 86.75 99 LEU A CA 1
ATOM 767 C C . LEU A 1 99 ? -7.835 -6.268 18.981 1.00 86.75 99 LEU A C 1
ATOM 769 O O . LEU A 1 99 ? -7.191 -6.177 17.941 1.00 86.75 99 LEU A O 1
ATOM 773 N N . THR A 1 100 ? -9.021 -6.881 19.022 1.00 85.56 100 THR A N 1
ATOM 774 C CA . THR A 1 100 ? -9.646 -7.470 17.830 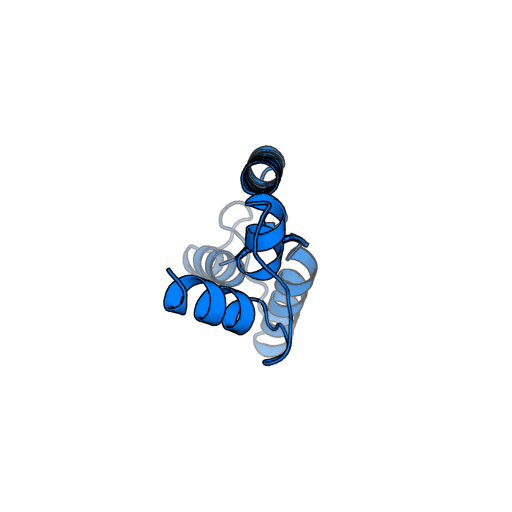1.00 85.56 100 THR A CA 1
ATOM 775 C C . THR A 1 100 ? -9.841 -6.434 16.723 1.00 85.56 100 THR A C 1
ATOM 777 O O . THR A 1 100 ? -9.488 -6.696 15.577 1.00 85.56 100 THR A O 1
ATOM 780 N N . LEU A 1 101 ? -10.364 -5.246 17.042 1.00 85.50 101 LEU A N 1
ATOM 781 C CA . LEU A 1 101 ? -10.581 -4.191 16.046 1.00 85.50 101 LEU A CA 1
ATOM 782 C C . LEU A 1 101 ? -9.287 -3.572 15.515 1.00 85.50 101 LE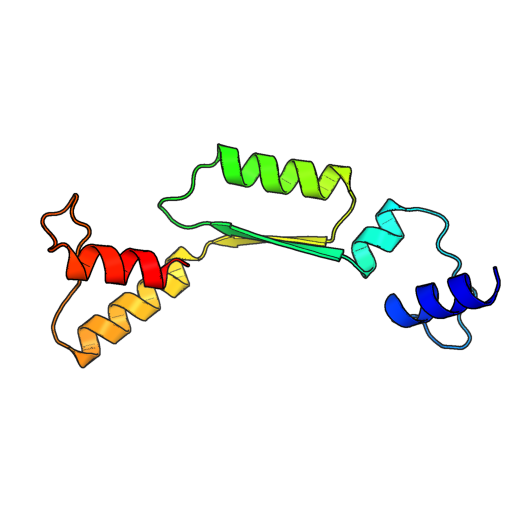U A C 1
ATOM 784 O O . LEU A 1 101 ? -9.265 -3.124 14.370 1.00 85.50 101 LEU A O 1
ATOM 788 N N . GLN A 1 102 ? -8.227 -3.522 16.323 1.00 84.31 102 GLN A N 1
ATOM 789 C CA . GLN A 1 102 ? -6.906 -3.120 15.839 1.00 84.31 102 GLN A CA 1
ATOM 790 C C . GLN A 1 102 ? -6.357 -4.168 14.870 1.00 84.31 102 GLN A C 1
ATOM 792 O O . GLN A 1 102 ? -5.945 -3.806 13.778 1.00 84.31 102 GLN A O 1
ATOM 797 N N . ASN A 1 103 ? -6.466 -5.455 15.204 1.00 85.19 103 ASN A N 1
ATOM 798 C CA . ASN A 1 103 ? -5.978 -6.541 14.352 1.00 85.19 103 ASN A CA 1
ATOM 799 C C . ASN A 1 103 ? -6.707 -6.641 13.004 1.00 85.19 103 ASN A C 1
ATOM 801 O O . ASN A 1 103 ? -6.103 -7.062 12.032 1.00 85.19 103 ASN A O 1
ATOM 805 N N . ILE A 1 104 ? -7.986 -6.257 12.924 1.00 81.50 104 ILE A N 1
ATOM 806 C CA . ILE A 1 104 ? -8.735 -6.235 11.651 1.00 81.50 104 ILE A CA 1
ATOM 807 C C . ILE A 1 104 ? -8.251 -5.108 10.714 1.00 81.50 104 ILE A C 1
ATOM 809 O O . ILE A 1 104 ? -8.513 -5.156 9.516 1.00 81.50 104 ILE A O 1
ATOM 813 N N . GLN A 1 105 ? -7.586 -4.081 11.251 1.00 75.12 105 GLN A N 1
ATOM 814 C CA . GLN A 1 105 ? -7.064 -2.942 10.485 1.00 75.12 105 GLN A CA 1
ATOM 815 C C . GLN A 1 105 ? -5.584 -3.079 10.094 1.00 75.12 105 GLN A C 1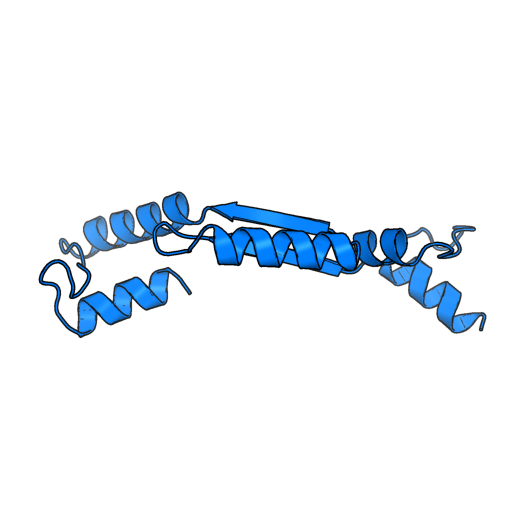
ATOM 817 O O . GLN A 1 105 ? -5.094 -2.216 9.368 1.00 75.12 105 GLN A O 1
ATOM 822 N N . VAL A 1 106 ? -4.880 -4.092 10.615 1.00 63.09 106 VAL A N 1
ATOM 823 C CA . VAL A 1 106 ? -3.475 -4.408 10.288 1.00 63.09 106 VAL A CA 1
ATOM 824 C C . VAL A 1 106 ? -3.425 -5.230 9.009 1.00 63.09 106 VAL A C 1
ATOM 826 O O . VAL A 1 106 ? -2.557 -4.916 8.166 1.00 63.09 106 VAL A O 1
#

Radius of gyration: 21.12 Å; chains: 1; bounding box: 52×29×54 Å

pLDDT: mean 89.89, std 5.35, range [63.09, 97.75]

Sequence (106 aa):
DKQVIADACRISGEPEDSEYIPSHLRDFTNQIFHTCYMGTENSSGVTRQRAKQLSEAIGSYHVDLNMDSVVTAIRHLFKLVTGTRPQFRAHGGTAAENLTLQNIQV